Protein AF-A0A087TSD9-F1 (afdb_monomer)

Solvent-accessible surface area (backbone atoms only — not comparable to full-atom values): 3855 Å² total; per-residue (Å²): 133,91,79,77,79,72,85,67,53,34,54,34,92,86,77,67,50,69,24,88,40,63,70,58,31,54,62,51,49,48,74,72,63,71,65,73,46,43,58,35,92,88,74,69,52,65,23,94,42,64,72,58,36,56,58,52,63,73,75,109

Nearest PDB structures (foldseek):
  2i13-assembly1_A  TM=6.098E-01  e=5.082E-05  Mus musculus
  1jk1-assembly1_A  TM=6.196E-01  e=3.146E-04  Mus musculus
  8gn4-assembly1_A  TM=6.078E-01  e=7.548E-04  Homo sapiens
  6blw-assembly1_A  TM=5.868E-01  e=1.811E-03  Homo sapiens
  8ssr-assembly1_A  TM=5.900E-01  e=3.245E-03  Homo sapiens

Mean predicted aligned error: 10.07 Å

Secondary structure (DSSP, 8-state):
------TT-EE-TTT--EESSHHHHHHHHHHHH----EE-TTT--EESSHHHHHHHHTT-

Organism: Stegodyphus mimosarum (NCBI:txid407821)

Sequence (60 aa):
MLIHSGEKSHACDICNKSFSKRSYLNRHILIHTNEKLHECDECGKSFILKCRLEVHKLIH

Structure (mmCIF, N/CA/C/O backbone):
data_AF-A0A087TSD9-F1
#
_entry.id   AF-A0A087TSD9-F1
#
loop_
_atom_site.group_PDB
_atom_site.id
_atom_site.type_symbol
_atom_site.label_atom_id
_atom_site.label_alt_id
_atom_site.label_comp_id
_atom_site.label_asym_id
_atom_site.label_entity_id
_atom_site.label_seq_id
_atom_site.pdbx_PDB_ins_code
_atom_site.Cartn_x
_atom_site.Cartn_y
_atom_site.Cartn_z
_atom_site.occupancy
_atom_site.B_iso_or_equiv
_atom_site.auth_seq_id
_atom_site.auth_comp_id
_atom_site.auth_asym_id
_atom_site.auth_atom_id
_atom_site.pdbx_PDB_model_num
ATOM 1 N N . MET A 1 1 ? 23.988 -0.830 -32.990 1.00 38.38 1 MET A N 1
ATOM 2 C CA . MET A 1 1 ? 23.893 -1.725 -31.817 1.00 38.38 1 MET A CA 1
ATOM 3 C C . MET A 1 1 ? 22.586 -1.434 -31.110 1.00 38.38 1 MET A C 1
ATOM 5 O O . MET A 1 1 ? 22.445 -0.378 -30.510 1.00 38.38 1 MET A O 1
ATOM 9 N N . LEU A 1 2 ? 21.611 -2.326 -31.258 1.00 47.31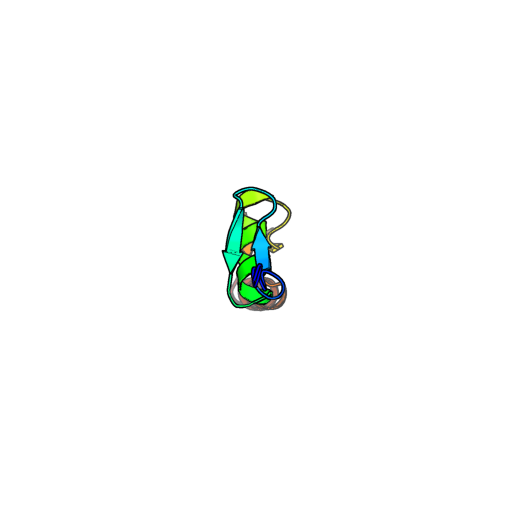 2 LEU A N 1
ATOM 10 C CA . LEU A 1 2 ? 20.323 -2.237 -30.581 1.00 47.31 2 LEU A CA 1
ATOM 11 C C . LEU A 1 2 ? 20.494 -2.773 -29.154 1.00 47.31 2 LEU A C 1
ATOM 13 O O . LEU A 1 2 ? 20.155 -3.915 -28.875 1.00 47.31 2 LEU A O 1
ATOM 17 N N . ILE A 1 3 ? 21.086 -1.980 -28.263 1.00 43.97 3 ILE A N 1
ATOM 18 C CA . ILE A 1 3 ? 21.126 -2.324 -26.836 1.00 43.97 3 ILE A CA 1
ATOM 19 C C . ILE A 1 3 ? 19.974 -1.583 -26.165 1.00 43.97 3 ILE A C 1
ATOM 21 O O . ILE A 1 3 ? 20.154 -0.611 -25.442 1.00 43.97 3 ILE A O 1
ATOM 25 N N . HIS A 1 4 ? 18.757 -2.033 -26.462 1.00 42.03 4 HIS A N 1
ATOM 26 C CA . HIS A 1 4 ? 17.599 -1.775 -25.617 1.00 42.03 4 HIS A CA 1
ATOM 27 C C . HIS A 1 4 ? 17.553 -2.929 -24.606 1.00 42.03 4 HIS A C 1
ATOM 29 O O . HIS A 1 4 ? 16.765 -3.858 -24.742 1.00 42.03 4 HIS A O 1
ATOM 35 N N . SER A 1 5 ? 18.447 -2.921 -23.612 1.00 47.91 5 SER A N 1
ATOM 36 C CA . SER A 1 5 ? 18.426 -3.886 -22.499 1.00 47.91 5 SER A CA 1
ATOM 37 C C . SER A 1 5 ? 17.268 -3.583 -21.540 1.00 47.91 5 SER A C 1
ATOM 39 O O . SER A 1 5 ? 17.463 -3.387 -20.342 1.00 47.91 5 SER A O 1
ATOM 41 N N . GLY A 1 6 ? 16.043 -3.540 -22.070 1.00 52.03 6 GLY A N 1
ATOM 42 C CA . GLY A 1 6 ? 14.791 -3.294 -21.351 1.00 52.03 6 GLY A CA 1
ATOM 43 C C . GLY A 1 6 ? 14.388 -4.409 -20.379 1.00 52.03 6 GLY A C 1
ATOM 44 O O . GLY A 1 6 ? 13.232 -4.492 -19.987 1.00 52.03 6 GLY A O 1
ATOM 45 N N . GLU A 1 7 ? 15.317 -5.269 -19.969 1.00 51.84 7 GLU A N 1
ATOM 46 C CA . GLU A 1 7 ? 15.032 -6.516 -19.255 1.00 51.84 7 GLU A CA 1
ATOM 47 C C . GLU A 1 7 ? 15.017 -6.379 -17.723 1.00 51.84 7 GLU A C 1
ATOM 49 O O . GLU A 1 7 ? 14.921 -7.377 -17.011 1.00 51.84 7 GLU A O 1
ATOM 54 N N . LYS A 1 8 ? 15.089 -5.161 -17.164 1.00 57.97 8 LYS A N 1
ATOM 55 C CA . LYS A 1 8 ? 15.076 -4.984 -15.695 1.00 57.97 8 LYS A CA 1
ATOM 56 C C . LYS A 1 8 ? 14.282 -3.800 -15.156 1.00 57.97 8 LYS A C 1
ATOM 58 O O . LYS A 1 8 ? 14.458 -3.405 -14.005 1.00 57.97 8 LYS A O 1
ATOM 63 N N . SER A 1 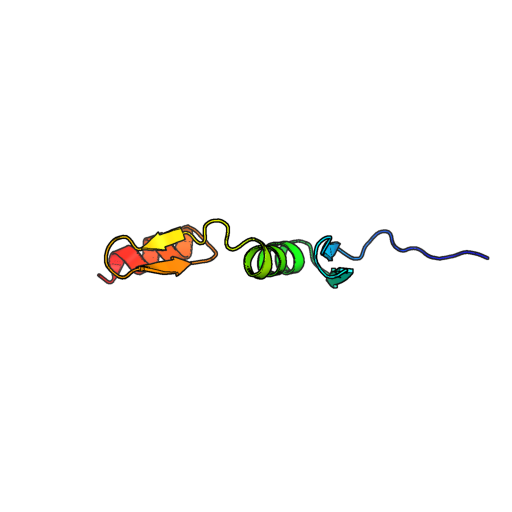9 ? 13.372 -3.256 -15.951 1.00 66.06 9 SER A N 1
ATOM 64 C CA . SER A 1 9 ? 12.339 -2.347 -15.457 1.00 66.06 9 SER A CA 1
ATOM 65 C C . SER A 1 9 ? 11.076 -3.154 -15.194 1.00 66.06 9 SER A C 1
ATOM 67 O O . SER A 1 9 ? 10.477 -3.696 -16.116 1.00 66.06 9 SER A O 1
ATOM 69 N N . HIS A 1 10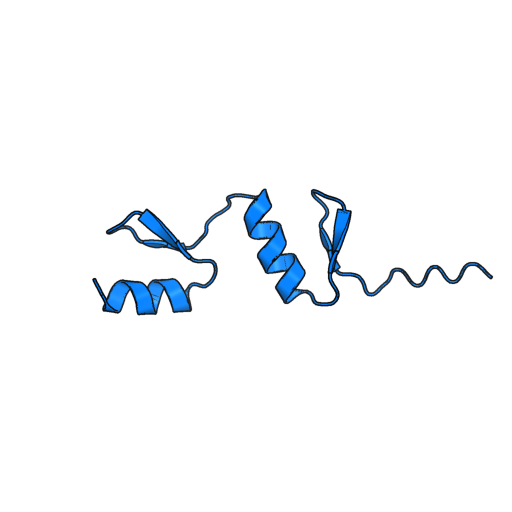 ? 10.655 -3.229 -13.935 1.00 79.56 10 HIS A N 1
ATOM 70 C CA . HIS A 1 10 ? 9.344 -3.753 -13.580 1.00 79.56 10 HIS A CA 1
ATOM 71 C C . HIS A 1 10 ? 8.299 -2.736 -14.043 1.00 79.56 10 HIS A C 1
ATOM 73 O O . HIS A 1 10 ? 7.991 -1.794 -13.314 1.00 79.56 10 HIS A O 1
ATOM 79 N N . ALA A 1 11 ? 7.840 -2.866 -15.284 1.00 81.06 11 ALA A N 1
ATOM 80 C CA . ALA A 1 11 ? 6.840 -1.991 -15.872 1.00 81.06 11 ALA A CA 1
ATOM 81 C C . ALA A 1 11 ? 5.432 -2.389 -15.430 1.00 81.06 11 ALA A C 1
ATOM 83 O O . ALA A 1 11 ? 5.139 -3.559 -15.216 1.00 81.06 11 ALA A O 1
ATOM 84 N N . CYS A 1 12 ? 4.581 -1.390 -15.240 1.00 83.75 12 CYS A N 1
ATOM 85 C CA . CYS A 1 12 ? 3.167 -1.583 -14.990 1.00 83.75 12 CYS A CA 1
ATOM 86 C C . CYS A 1 12 ? 2.437 -1.758 -16.309 1.00 83.75 12 CYS A C 1
ATOM 88 O O . CYS A 1 12 ? 2.392 -0.816 -17.089 1.00 83.75 12 CYS A O 1
ATOM 90 N N . ASP A 1 13 ? 1.806 -2.909 -16.519 1.00 79.62 13 ASP A N 1
ATOM 91 C CA . ASP A 1 13 ? 1.034 -3.197 -17.735 1.00 79.62 13 ASP A CA 1
ATOM 92 C C . ASP A 1 13 ? -0.183 -2.273 -17.933 1.00 79.62 13 ASP A C 1
ATOM 94 O O . ASP A 1 13 ? -0.720 -2.182 -19.031 1.00 79.62 13 ASP A O 1
ATOM 98 N N . ILE A 1 14 ? -0.611 -1.553 -16.888 1.00 80.19 14 ILE A N 1
ATOM 99 C CA . ILE A 1 14 ? -1.816 -0.709 -16.913 1.00 80.19 14 ILE A CA 1
ATOM 100 C C . ILE A 1 14 ? -1.507 0.716 -17.386 1.00 80.19 14 ILE A C 1
ATOM 102 O O . ILE A 1 14 ? -2.278 1.309 -18.133 1.00 80.19 14 ILE A O 1
ATOM 106 N N . CYS A 1 15 ? -0.375 1.288 -16.970 1.00 86.00 15 CYS A N 1
ATOM 107 C CA . CYS A 1 15 ? -0.001 2.665 -17.321 1.00 86.00 15 CYS A CA 1
ATOM 108 C C . CYS A 1 15 ? 1.411 2.797 -17.905 1.00 86.00 15 CYS A C 1
ATOM 110 O O . CYS A 1 15 ? 1.940 3.902 -18.016 1.00 86.00 15 CYS A O 1
ATOM 112 N N . ASN A 1 16 ? 2.045 1.671 -18.236 1.00 81.31 16 ASN A N 1
ATOM 113 C CA . ASN A 1 16 ? 3.405 1.557 -18.767 1.00 81.31 16 ASN A CA 1
ATOM 114 C C . ASN A 1 16 ? 4.507 2.205 -17.911 1.00 81.31 16 ASN A C 1
ATOM 116 O O . ASN A 1 16 ? 5.630 2.433 -18.366 1.00 81.31 16 ASN A O 1
ATOM 120 N N . LYS A 1 17 ? 4.217 2.490 -16.637 1.00 83.31 17 LYS A N 1
ATOM 121 C CA . LYS A 1 17 ? 5.176 3.122 -15.732 1.00 83.31 17 LYS A CA 1
ATOM 122 C C . LYS A 1 17 ? 6.208 2.109 -15.252 1.00 83.31 17 LYS A C 1
ATOM 124 O O . LYS A 1 17 ? 5.856 1.053 -14.735 1.00 83.31 17 LYS A O 1
ATOM 129 N N . SER A 1 18 ? 7.483 2.442 -15.397 1.00 83.38 18 SER A N 1
ATOM 130 C CA . SER A 1 18 ? 8.605 1.551 -15.098 1.00 83.38 18 SER A CA 1
ATOM 131 C C . SER A 1 18 ? 9.141 1.766 -13.680 1.00 83.38 18 SER A C 1
ATOM 133 O O . SER A 1 18 ? 9.382 2.896 -13.255 1.00 83.38 18 SER A O 1
ATOM 135 N N . PHE A 1 19 ? 9.356 0.676 -12.942 1.00 84.25 19 PHE A N 1
ATOM 136 C C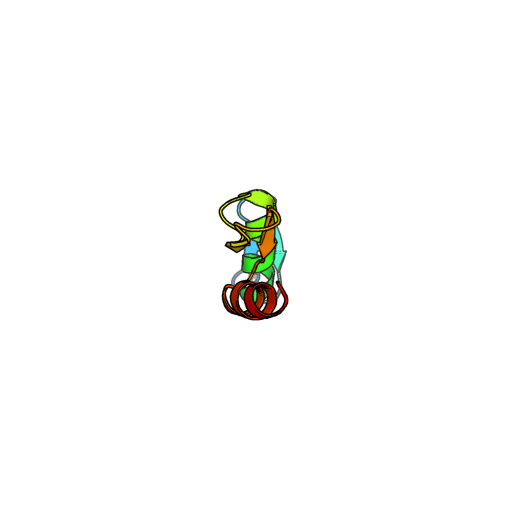A . PHE A 1 19 ? 9.905 0.689 -11.585 1.00 84.25 19 PHE A CA 1
ATOM 137 C C . PHE A 1 19 ? 11.220 -0.086 -11.509 1.00 84.25 19 PHE A C 1
ATOM 139 O O . PHE A 1 19 ? 11.396 -1.120 -12.149 1.00 84.25 19 PHE A O 1
ATOM 146 N N . SER A 1 20 ? 12.128 0.375 -10.650 1.00 83.00 20 SER A N 1
ATOM 147 C CA . SER A 1 20 ? 13.428 -0.266 -10.408 1.00 83.00 20 SER A CA 1
ATOM 148 C C . SER A 1 20 ? 13.353 -1.522 -9.532 1.00 83.00 20 SER A C 1
ATOM 150 O O . SER A 1 20 ? 14.301 -2.299 -9.488 1.00 83.00 20 SER A O 1
ATOM 152 N N . LYS A 1 21 ? 12.242 -1.737 -8.812 1.00 84.06 21 LYS A N 1
ATOM 153 C CA . LYS A 1 21 ? 12.034 -2.899 -7.933 1.00 84.06 21 LYS A CA 1
ATOM 154 C C . LYS A 1 21 ? 10.642 -3.489 -8.122 1.00 84.06 21 LYS A C 1
ATOM 156 O O . LYS A 1 21 ? 9.658 -2.748 -8.168 1.00 84.06 21 LYS A O 1
ATOM 161 N N . ARG A 1 22 ? 10.549 -4.824 -8.107 1.00 81.62 22 ARG A N 1
ATOM 162 C CA . ARG A 1 22 ? 9.276 -5.556 -8.216 1.00 81.62 22 ARG A CA 1
ATOM 163 C C . ARG A 1 22 ? 8.300 -5.199 -7.102 1.00 81.62 22 ARG A C 1
ATOM 165 O O . ARG A 1 22 ? 7.108 -5.103 -7.346 1.00 81.62 22 ARG A O 1
ATOM 172 N N . SER A 1 23 ? 8.798 -4.957 -5.892 1.00 81.50 23 SER A N 1
ATOM 173 C CA . SER A 1 23 ? 7.985 -4.546 -4.742 1.00 81.50 23 SER A CA 1
ATOM 174 C C . SER A 1 23 ? 7.325 -3.177 -4.935 1.00 81.50 23 SER A C 1
ATOM 176 O O . SER A 1 23 ? 6.190 -2.983 -4.502 1.00 81.50 23 SER A O 1
ATOM 178 N N . TYR A 1 24 ? 7.989 -2.242 -5.622 1.00 82.75 24 TYR A N 1
ATOM 179 C CA . TYR A 1 24 ? 7.386 -0.956 -5.973 1.00 82.75 24 TYR A CA 1
ATOM 180 C C . TYR A 1 24 ? 6.366 -1.088 -7.094 1.00 82.75 24 TYR A C 1
ATOM 182 O O . TYR A 1 24 ? 5.303 -0.482 -6.981 1.00 82.75 24 TYR A O 1
ATOM 190 N N . LEU A 1 25 ? 6.649 -1.915 -8.106 1.00 85.50 25 LEU A N 1
ATOM 191 C CA . LEU A 1 25 ? 5.661 -2.247 -9.128 1.00 85.50 25 LEU A CA 1
ATOM 192 C C . LEU A 1 25 ? 4.418 -2.884 -8.496 1.00 85.50 25 LEU A C 1
ATOM 194 O O . LEU A 1 25 ? 3.314 -2.435 -8.758 1.00 85.50 25 LEU A O 1
ATOM 198 N N . ASN A 1 26 ? 4.582 -3.877 -7.619 1.00 80.12 26 ASN A N 1
ATOM 199 C CA . ASN A 1 26 ? 3.458 -4.569 -6.988 1.00 80.12 26 ASN A CA 1
ATOM 200 C C . ASN A 1 26 ? 2.599 -3.604 -6.156 1.00 80.12 26 ASN A C 1
ATOM 202 O O . ASN A 1 26 ? 1.378 -3.600 -6.262 1.00 80.12 26 ASN A O 1
ATOM 206 N N . ARG A 1 27 ? 3.244 -2.707 -5.393 1.00 78.69 27 ARG A N 1
ATOM 207 C CA . ARG A 1 27 ? 2.541 -1.636 -4.671 1.00 78.69 27 ARG A CA 1
ATOM 208 C C . ARG A 1 27 ? 1.802 -0.685 -5.610 1.00 78.69 27 ARG A C 1
ATOM 210 O O . ARG A 1 27 ? 0.759 -0.157 -5.251 1.00 78.69 27 ARG A O 1
ATOM 217 N N . HIS A 1 28 ? 2.370 -0.427 -6.777 1.00 84.75 28 HIS A N 1
ATOM 218 C CA . HIS A 1 28 ? 1.757 0.426 -7.775 1.00 84.75 28 HIS A CA 1
ATOM 219 C C . HIS A 1 28 ? 0.612 -0.269 -8.522 1.00 84.75 28 HIS A C 1
ATOM 221 O O . HIS A 1 28 ? -0.371 0.376 -8.833 1.00 84.75 28 HIS A O 1
ATOM 227 N N . ILE A 1 29 ? 0.662 -1.572 -8.779 1.00 78.69 29 ILE A N 1
ATOM 228 C CA . ILE A 1 29 ? -0.462 -2.271 -9.422 1.00 78.69 29 ILE A CA 1
ATOM 229 C C . ILE A 1 29 ? -1.714 -2.215 -8.531 1.00 78.69 29 ILE A C 1
ATOM 231 O O . ILE A 1 29 ? -2.809 -2.014 -9.046 1.00 78.69 29 ILE A O 1
ATOM 235 N N . LEU A 1 30 ? -1.546 -2.251 -7.203 1.00 76.12 30 LEU A N 1
ATOM 236 C CA . LEU A 1 30 ? -2.649 -2.114 -6.240 1.00 76.12 30 LEU A CA 1
ATOM 237 C C . LEU A 1 30 ? -3.440 -0.804 -6.368 1.00 76.12 30 LEU A C 1
ATOM 239 O O . LEU A 1 30 ? -4.612 -0.784 -6.009 1.00 76.12 30 LEU A O 1
ATOM 243 N N . ILE A 1 31 ? -2.832 0.286 -6.860 1.00 75.94 31 ILE A N 1
ATOM 244 C CA . ILE A 1 31 ? -3.577 1.542 -7.067 1.00 75.94 31 ILE A CA 1
ATOM 245 C C . ILE A 1 31 ? -4.486 1.487 -8.296 1.00 75.94 31 ILE A C 1
ATOM 247 O O . ILE A 1 31 ? -5.422 2.270 -8.390 1.00 75.94 31 ILE A O 1
ATOM 251 N N . HIS A 1 32 ? -4.197 0.593 -9.243 1.00 79.00 32 HIS A N 1
ATOM 252 C CA . HIS A 1 32 ? -4.962 0.469 -10.479 1.00 79.00 32 HIS A CA 1
ATOM 253 C C . HIS A 1 32 ? -6.054 -0.578 -10.373 1.00 79.00 32 HIS A C 1
ATOM 255 O O . HIS A 1 32 ? -7.147 -0.373 -10.887 1.00 79.00 32 HIS A O 1
ATOM 261 N N . THR A 1 33 ? -5.760 -1.707 -9.731 1.00 70.44 33 THR A N 1
ATOM 262 C CA . THR A 1 33 ? -6.711 -2.814 -9.689 1.00 70.44 33 THR A CA 1
ATOM 263 C C . THR A 1 33 ? -7.861 -2.550 -8.724 1.00 70.44 33 THR A C 1
ATOM 265 O O . THR A 1 33 ? -8.895 -3.189 -8.860 1.00 70.44 33 THR A O 1
ATOM 268 N N . ASN A 1 34 ? -7.718 -1.652 -7.733 1.00 63.22 34 ASN A N 1
ATOM 269 C CA . ASN A 1 34 ? -8.621 -1.588 -6.565 1.00 63.22 34 ASN A CA 1
ATOM 270 C C . ASN A 1 34 ? -8.848 -2.973 -5.912 1.00 63.22 34 ASN A C 1
ATOM 272 O O . ASN A 1 34 ? -9.716 -3.142 -5.056 1.00 63.22 34 ASN A O 1
ATOM 276 N N . GLU A 1 35 ? -8.073 -3.988 -6.308 1.00 56.78 35 GLU A N 1
ATOM 277 C CA . GLU A 1 35 ? -8.298 -5.364 -5.926 1.00 56.78 35 GLU A CA 1
ATOM 278 C C . GLU A 1 35 ? -7.624 -5.570 -4.585 1.00 56.78 35 GLU A C 1
ATOM 280 O O . GLU A 1 35 ? -6.410 -5.749 -4.476 1.00 56.78 35 GLU A O 1
ATOM 285 N N . LYS A 1 36 ? -8.478 -5.521 -3.561 1.00 57.84 36 LYS A N 1
ATOM 286 C CA . LYS A 1 36 ? -8.269 -6.112 -2.243 1.00 57.84 36 LYS A CA 1
ATOM 287 C C . LYS A 1 36 ? -6.953 -5.711 -1.597 1.00 57.84 36 LYS A C 1
ATOM 289 O O . LYS A 1 36 ? -6.101 -6.516 -1.227 1.00 57.84 36 LYS A O 1
ATOM 294 N N . LEU A 1 37 ? -6.897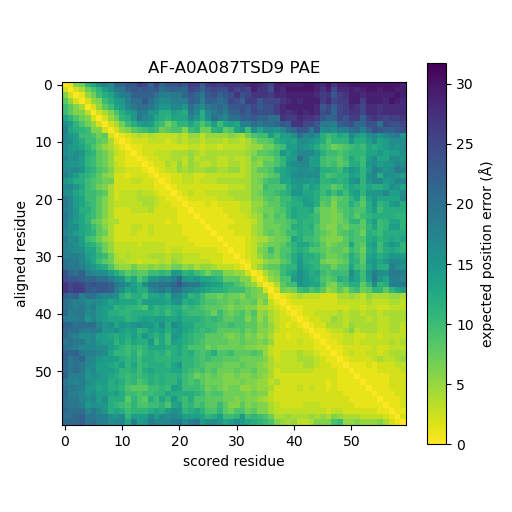 -4.421 -1.306 1.00 69.81 37 LEU A N 1
ATOM 295 C CA . LEU A 1 37 ? -6.381 -4.010 -0.015 1.00 69.81 37 LEU A CA 1
ATOM 296 C C . LEU A 1 37 ? -7.115 -4.821 1.068 1.00 69.81 37 LEU A C 1
ATOM 298 O O . LEU A 1 37 ? -8.331 -4.993 1.017 1.00 69.81 37 LEU A O 1
ATOM 302 N N . HIS A 1 38 ? -6.361 -5.367 2.012 1.00 77.12 38 HIS A N 1
ATOM 303 C CA . HIS A 1 38 ? -6.897 -6.011 3.198 1.00 77.12 38 HIS A CA 1
ATOM 304 C C . HIS A 1 38 ? -7.714 -4.972 3.968 1.00 77.12 38 HIS A C 1
ATOM 306 O O . HIS A 1 38 ? -7.142 -4.086 4.603 1.00 77.12 38 HIS A O 1
ATOM 312 N N . 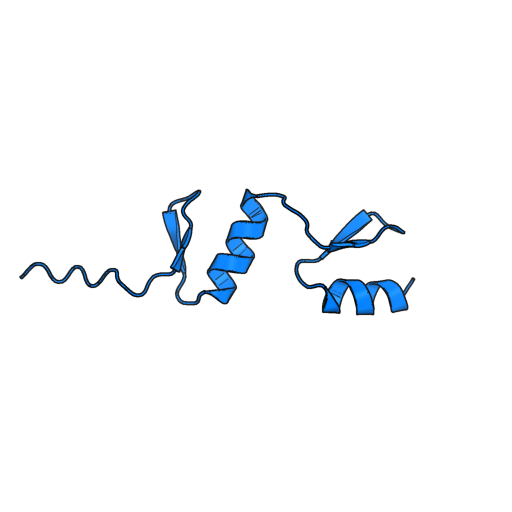GLU A 1 39 ? -9.032 -5.033 3.832 1.00 79.19 39 GLU A N 1
ATOM 313 C CA . GLU A 1 39 ? -9.949 -4.105 4.475 1.00 79.19 39 GLU A CA 1
ATOM 314 C C . GLU A 1 39 ? -10.197 -4.521 5.921 1.00 79.19 39 GLU A C 1
ATOM 316 O O . GLU A 1 39 ? -10.290 -5.705 6.249 1.00 79.19 39 GLU A O 1
ATOM 321 N N . CYS A 1 40 ? -10.241 -3.528 6.799 1.00 86.12 40 CYS A N 1
ATOM 322 C CA . CYS A 1 40 ? -10.687 -3.705 8.162 1.00 86.12 40 CYS A CA 1
ATOM 323 C C . CYS A 1 40 ? -12.211 -3.714 8.191 1.00 86.12 40 CYS A C 1
ATOM 325 O O . CYS A 1 40 ? -12.826 -2.684 7.929 1.00 86.12 40 CYS A O 1
ATOM 327 N N . ASP A 1 41 ? -12.801 -4.846 8.565 1.00 85.56 41 ASP A N 1
ATOM 328 C CA . ASP A 1 41 ? -14.253 -5.009 8.682 1.00 85.56 41 ASP A CA 1
ATOM 329 C C . ASP A 1 41 ? -14.890 -4.037 9.701 1.00 85.56 41 ASP A C 1
ATOM 331 O O . ASP A 1 41 ? -16.073 -3.729 9.606 1.00 85.56 41 ASP A O 1
ATOM 335 N N . GLU A 1 42 ? -14.111 -3.522 10.660 1.00 86.06 42 GLU A N 1
ATOM 336 C CA . GLU A 1 42 ? -14.601 -2.640 11.729 1.00 86.06 42 GLU A CA 1
ATOM 337 C C . GLU A 1 42 ? -14.660 -1.160 11.329 1.00 86.06 42 GLU A C 1
ATOM 339 O O . GLU A 1 42 ? -15.493 -0.415 11.841 1.00 86.06 42 GLU A O 1
ATOM 344 N N . CYS A 1 43 ? -13.788 -0.700 10.425 1.00 89.50 43 CYS A N 1
ATOM 345 C CA . CYS A 1 43 ? -13.719 0.723 10.057 1.00 89.50 43 CYS A CA 1
ATOM 346 C C . CYS A 1 43 ? -13.588 1.011 8.558 1.00 89.50 43 CYS A C 1
ATOM 348 O O . CYS A 1 43 ? -13.466 2.174 8.171 1.00 89.50 43 CYS A O 1
ATOM 350 N N . GLY A 1 44 ? -13.565 -0.018 7.710 1.00 82.00 44 GLY A N 1
ATOM 351 C CA . GLY A 1 44 ? -13.427 0.114 6.259 1.00 82.00 44 GLY A CA 1
ATOM 352 C C . GLY A 1 44 ? -12.051 0.602 5.791 1.00 82.00 44 GLY A C 1
ATOM 353 O O . GLY A 1 44 ? -11.875 0.922 4.618 1.00 82.00 44 GLY A O 1
ATOM 354 N N . LYS A 1 45 ? -11.043 0.695 6.676 1.00 82.62 45 LYS A N 1
ATOM 355 C CA . LYS A 1 45 ? -9.680 1.071 6.265 1.00 82.62 45 LYS A CA 1
ATOM 356 C C . LYS A 1 45 ? -9.018 -0.059 5.499 1.00 82.62 45 LYS A C 1
ATOM 358 O O . LYS A 1 45 ? -8.949 -1.187 5.976 1.00 82.62 45 LYS A O 1
ATOM 363 N N . SER A 1 46 ? -8.436 0.274 4.356 1.00 80.50 46 SER A N 1
ATOM 364 C CA . SER A 1 46 ? -7.827 -0.696 3.454 1.00 80.50 46 SER A CA 1
ATOM 365 C C . SER A 1 46 ? -6.292 -0.656 3.529 1.00 80.50 46 SER A C 1
ATOM 367 O O . SER A 1 46 ? -5.665 0.401 3.427 1.00 80.50 46 SER A O 1
ATOM 369 N N . PHE A 1 47 ? -5.659 -1.822 3.695 1.00 81.62 47 PHE A N 1
ATOM 370 C CA . PHE A 1 47 ? -4.209 -1.964 3.865 1.00 81.62 47 PHE A CA 1
ATOM 371 C C . PHE A 1 47 ? -3.565 -2.791 2.751 1.00 81.62 47 PHE A C 1
ATOM 373 O O . PHE A 1 47 ? -4.054 -3.840 2.353 1.00 81.62 47 PHE A O 1
ATOM 380 N N . ILE A 1 48 ? -2.385 -2.360 2.298 1.00 76.50 48 ILE A N 1
ATOM 381 C CA . ILE A 1 48 ? -1.603 -3.054 1.254 1.00 76.50 48 ILE A CA 1
ATOM 382 C C . ILE A 1 48 ? -1.015 -4.385 1.748 1.00 76.50 48 ILE A C 1
ATOM 384 O O . ILE A 1 48 ? -0.798 -5.306 0.968 1.00 76.50 48 ILE A O 1
ATOM 388 N N . LEU A 1 49 ? -0.708 -4.482 3.041 1.00 76.75 49 LEU A N 1
ATOM 389 C CA . LEU A 1 49 ? -0.058 -5.649 3.631 1.00 76.75 49 LEU A CA 1
ATOM 390 C C . LEU A 1 49 ? -0.963 -6.259 4.689 1.00 76.75 49 LEU A C 1
ATOM 392 O O . LEU A 1 49 ? -1.407 -5.544 5.587 1.00 76.75 49 LEU A O 1
ATOM 396 N N . LYS A 1 50 ? -1.123 -7.586 4.651 1.00 82.19 50 LYS A N 1
ATOM 397 C CA . LYS A 1 50 ? -1.856 -8.328 5.682 1.00 82.19 50 LYS A CA 1
ATOM 398 C C . LYS A 1 50 ? -1.329 -8.024 7.083 1.00 82.19 50 LYS A C 1
ATOM 400 O O . LYS A 1 50 ? -2.110 -7.700 7.957 1.00 82.19 50 LYS A O 1
ATOM 405 N N . CYS A 1 51 ? -0.008 -8.016 7.284 1.00 84.75 51 CYS A N 1
ATOM 406 C CA . CYS A 1 51 ? 0.577 -7.712 8.595 1.00 84.75 51 CYS A CA 1
ATOM 407 C C . CYS A 1 51 ? 0.204 -6.318 9.126 1.00 84.75 51 CYS A C 1
ATOM 409 O O . CYS A 1 51 ? 0.085 -6.141 10.332 1.00 84.75 51 CYS A O 1
ATOM 411 N N . ARG A 1 52 ? -0.012 -5.334 8.240 1.00 85.62 52 ARG A N 1
ATOM 412 C CA . ARG A 1 52 ? -0.481 -4.004 8.644 1.00 85.62 52 ARG A CA 1
ATOM 413 C C . ARG A 1 52 ? -1.954 -4.017 9.028 1.00 85.62 52 ARG A C 1
ATOM 415 O O . ARG A 1 52 ? -2.296 -3.319 9.972 1.00 85.62 52 ARG A O 1
ATOM 422 N N . LEU A 1 53 ? -2.785 -4.803 8.336 1.00 89.12 53 LEU A N 1
ATOM 423 C CA . LEU A 1 53 ? -4.168 -5.021 8.756 1.00 89.12 53 LEU A CA 1
ATOM 424 C C . LEU A 1 53 ? -4.209 -5.711 10.125 1.00 89.12 53 LEU A C 1
ATOM 426 O O . LEU A 1 53 ? -4.912 -5.235 10.999 1.00 89.12 53 LEU A O 1
ATOM 430 N N . GLU A 1 54 ? -3.444 -6.783 10.335 1.00 88.94 54 GLU A N 1
ATOM 431 C CA . GLU A 1 54 ? -3.456 -7.522 11.608 1.00 88.94 54 GLU A CA 1
ATOM 432 C C . GLU A 1 54 ? -3.056 -6.622 12.785 1.00 88.94 54 GLU A C 1
ATOM 434 O O . GLU A 1 54 ? -3.767 -6.570 13.779 1.00 88.94 54 GLU A O 1
ATOM 439 N N . VAL A 1 55 ? -1.973 -5.840 12.659 1.00 91.19 55 VAL A N 1
ATOM 440 C CA . VAL A 1 55 ? -1.587 -4.872 13.704 1.00 91.19 55 VAL A CA 1
ATOM 441 C C .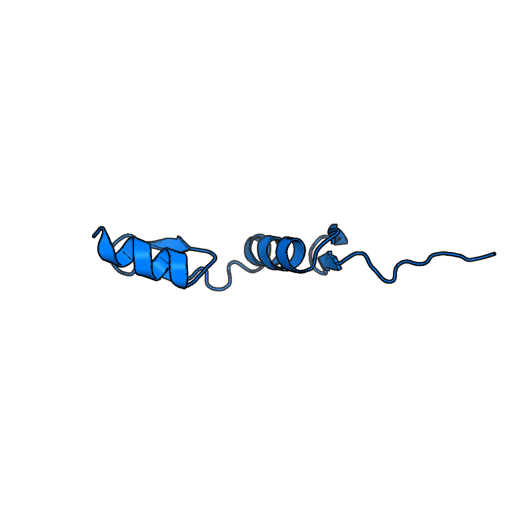 VAL A 1 55 ? -2.640 -3.778 13.875 1.00 91.19 55 VAL A C 1
ATOM 443 O O . VAL A 1 55 ? -2.884 -3.326 14.988 1.00 91.19 55 VAL A O 1
ATOM 446 N N . HIS A 1 56 ? -3.282 -3.352 12.790 1.00 90.88 56 HIS A N 1
ATOM 447 C CA . HIS A 1 56 ? -4.370 -2.388 12.868 1.00 90.88 56 HIS A CA 1
ATOM 448 C C . HIS A 1 56 ? -5.608 -2.950 13.584 1.00 90.88 56 HIS A C 1
ATOM 450 O O . HIS A 1 56 ? -6.238 -2.219 14.339 1.00 90.88 56 HIS A O 1
ATOM 456 N N . LYS A 1 57 ? -5.923 -4.236 13.414 1.00 89.06 57 LYS A N 1
ATOM 457 C CA . LYS A 1 57 ? -7.002 -4.909 14.150 1.00 89.06 57 LYS A CA 1
ATOM 458 C C . LYS A 1 57 ? -6.717 -5.008 15.653 1.00 89.06 57 LYS A C 1
ATOM 460 O O . LYS A 1 57 ? -7.650 -5.087 16.429 1.00 89.06 57 LYS A O 1
ATOM 465 N N . LEU A 1 58 ? -5.451 -4.958 16.079 1.00 90.50 58 LEU A N 1
ATOM 466 C CA . LEU A 1 58 ? -5.093 -4.959 17.506 1.00 90.50 58 LEU A CA 1
ATOM 467 C C . LEU A 1 58 ? -5.345 -3.622 18.218 1.00 90.50 58 LEU A C 1
ATOM 469 O O . LEU A 1 58 ? -5.303 -3.586 19.444 1.00 90.50 58 LEU A O 1
ATOM 473 N N . ILE A 1 59 ? -5.500 -2.522 17.474 1.00 88.06 59 ILE A N 1
ATOM 474 C CA . ILE A 1 59 ? -5.717 -1.179 18.045 1.00 88.06 59 ILE A CA 1
ATOM 475 C C . ILE A 1 59 ? -7.178 -0.723 17.970 1.00 88.06 59 ILE A C 1
ATOM 477 O O . ILE A 1 59 ? -7.468 0.415 18.343 1.00 88.06 59 ILE A O 1
ATOM 481 N N . HIS A 1 60 ? -8.051 -1.564 17.422 1.00 82.06 60 HIS A N 1
ATOM 482 C CA . HIS A 1 60 ? -9.492 -1.423 17.570 1.00 82.06 60 HIS A CA 1
ATOM 483 C C . HIS A 1 60 ? -9.905 -1.888 18.967 1.00 82.06 60 HIS A C 1
ATOM 485 O O . HIS A 1 60 ? -10.736 -1.173 19.570 1.00 82.06 60 HIS A O 1
#

Foldseek 3Di:
DPPPVVPQFPAAPVPRDTDNDPVVNLVVVCVVPVPAQPADPVPRDGHPDPVVNVVVVVVD

InterPro domains:
  IPR013087 Zinc finger C2H2-type [PF00096] (10-32)
  IPR013087 Zinc finger C2H2-type [PF00096] (38-60)
  IPR013087 Zinc finger C2H2-type [PS00028] (12-32)
  IPR013087 Zinc finger C2H2-type [PS00028] (40-60)
  IPR013087 Zinc finger C2H2-type [PS50157] (10-37)
  IPR013087 Zinc finger C2H2-type [PS50157] (38-60)
  IPR013087 Zinc finger C2H2-type [SM00355] (10-32)
  IPR013087 Zinc finger C2H2-type [SM00355] (38-60)
  IPR036236 Zinc finger C2H2 superfamily [SSF57667] (1-4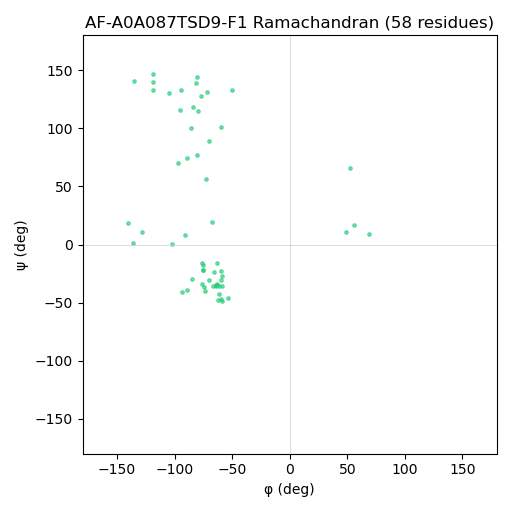7)

Radius of gyration: 16.18 Å; Cα contacts (8 Å, |Δi|>4): 58; chains: 1; bounding box: 38×11×50 Å

pLDDT: mean 76.43, std 13.39, range 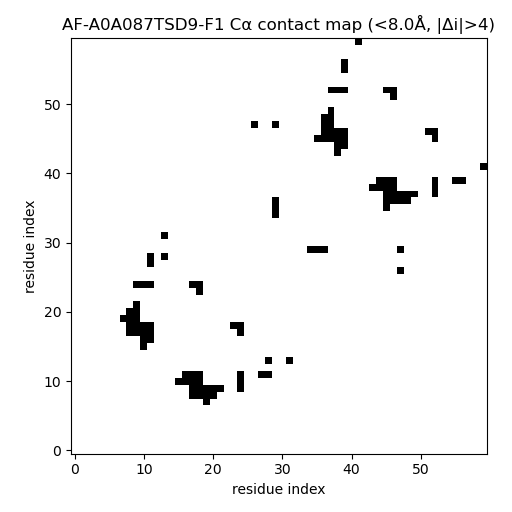[38.38, 91.19]